Protein AF-A0A7C5KU93-F1 (afdb_monomer_lite)

Foldseek 3Di:
DDDPLDPDDDQWDWADDDPDPQKTWIGGNDPPRCCVVVDPFDWDADPPDDSVRTDTHGWPDKDDDDPTIMTHD

pLDDT: mean 89.51, std 12.18, range [40.28, 97.75]

Radius of gyration: 13.34 Å; chains: 1; bounding box: 27×27×41 Å

Structure (mmCIF, N/CA/C/O backbone):
data_AF-A0A7C5KU93-F1
#
_entry.id   AF-A0A7C5KU93-F1
#
loop_
_atom_site.group_PDB
_atom_site.id
_atom_site.type_symbol
_atom_site.label_atom_id
_atom_site.label_alt_id
_atom_site.label_comp_id
_atom_site.label_asym_id
_atom_site.label_entity_id
_atom_site.label_seq_id
_atom_site.pdbx_PDB_ins_code
_atom_site.Cartn_x
_atom_site.Cartn_y
_atom_site.Cartn_z
_atom_site.occupancy
_atom_site.B_iso_or_equiv
_atom_site.auth_seq_id
_atom_site.auth_comp_id
_atom_site.auth_asym_id
_atom_site.auth_atom_id
_atom_site.pdbx_PDB_model_num
ATOM 1 N N . MET A 1 1 ? 15.032 -17.307 -26.761 1.00 40.28 1 MET A N 1
ATOM 2 C CA . MET A 1 1 ? 14.387 -15.981 -26.644 1.00 40.28 1 MET A CA 1
ATOM 3 C C . MET A 1 1 ? 14.539 -15.556 -25.193 1.00 40.28 1 MET A C 1
ATOM 5 O O . MET A 1 1 ? 13.941 -16.202 -24.342 1.00 40.28 1 MET A O 1
ATOM 9 N N . SER A 1 2 ? 15.427 -14.605 -24.881 1.00 44.81 2 SER A N 1
ATOM 10 C CA . SER A 1 2 ? 15.587 -14.133 -23.499 1.00 44.81 2 SER A CA 1
ATOM 11 C C . SER A 1 2 ? 14.320 -13.388 -23.098 1.00 44.81 2 SER A C 1
ATOM 13 O O . SER A 1 2 ? 13.886 -12.476 -23.800 1.00 44.81 2 SER A O 1
ATOM 15 N N . LYS A 1 3 ? 13.694 -13.823 -22.010 1.00 51.09 3 LYS A N 1
ATOM 16 C CA . LYS A 1 3 ? 12.536 -13.154 -21.428 1.00 51.09 3 LYS A CA 1
ATOM 17 C C . LYS A 1 3 ? 13.042 -11.815 -20.892 1.00 51.09 3 LYS A C 1
ATOM 19 O O . LYS A 1 3 ? 13.911 -11.816 -20.030 1.00 51.09 3 LYS A O 1
ATOM 24 N N . SER A 1 4 ? 12.593 -10.705 -21.468 1.00 56.66 4 SER A N 1
ATOM 25 C CA . SER A 1 4 ? 12.880 -9.376 -20.930 1.00 56.66 4 SER A CA 1
ATOM 26 C C . SER A 1 4 ? 12.330 -9.321 -19.508 1.00 56.66 4 SER A C 1
ATOM 28 O O . SER A 1 4 ? 11.161 -9.668 -19.308 1.00 56.66 4 SER A O 1
ATOM 30 N N . ASP A 1 5 ? 13.148 -8.928 -18.536 1.00 64.06 5 ASP A N 1
ATOM 31 C CA . ASP A 1 5 ? 12.650 -8.691 -17.185 1.00 64.06 5 ASP A CA 1
ATOM 32 C C . ASP A 1 5 ? 11.573 -7.597 -17.254 1.00 64.06 5 ASP A C 1
ATOM 34 O O . ASP A 1 5 ? 11.788 -6.563 -17.899 1.00 64.06 5 ASP A O 1
ATOM 38 N N . PRO A 1 6 ? 10.374 -7.823 -16.688 1.00 66.94 6 PRO A N 1
ATOM 39 C CA . PRO A 1 6 ? 9.333 -6.810 -16.694 1.00 66.94 6 PRO A CA 1
ATOM 40 C C . PRO A 1 6 ? 9.829 -5.570 -15.946 1.00 66.94 6 PRO A C 1
ATOM 42 O O . PRO A 1 6 ? 10.139 -5.628 -14.759 1.00 66.94 6 PRO A O 1
ATOM 45 N N . ALA A 1 7 ? 9.893 -4.439 -16.652 1.00 79.31 7 ALA A N 1
ATOM 46 C CA . ALA A 1 7 ? 10.167 -3.144 -16.048 1.00 79.31 7 ALA A CA 1
ATOM 47 C C . ALA A 1 7 ? 8.945 -2.724 -15.219 1.00 79.31 7 ALA A C 1
ATOM 49 O O . ALA A 1 7 ? 7.965 -2.193 -15.747 1.00 79.31 7 ALA A O 1
ATOM 50 N N . TRP A 1 8 ? 8.974 -3.023 -13.923 1.00 86.00 8 TRP A N 1
ATOM 51 C CA . TRP A 1 8 ? 7.910 -2.657 -12.996 1.00 86.00 8 TRP A CA 1
ATOM 52 C C . TRP A 1 8 ? 7.956 -1.166 -12.657 1.00 86.00 8 TRP A C 1
ATOM 54 O O . TRP A 1 8 ? 9.025 -0.580 -12.490 1.00 86.00 8 TRP A O 1
ATOM 64 N N . ILE A 1 9 ? 6.779 -0.561 -12.493 1.00 89.94 9 ILE A N 1
ATOM 65 C CA . ILE A 1 9 ? 6.628 0.829 -12.054 1.00 89.94 9 ILE A CA 1
ATOM 66 C C . ILE A 1 9 ? 6.030 0.829 -10.650 1.00 89.94 9 ILE A C 1
ATOM 68 O O . ILE A 1 9 ? 4.987 0.226 -10.402 1.00 89.94 9 ILE A O 1
ATOM 72 N N . THR A 1 10 ? 6.676 1.534 -9.723 1.00 92.44 10 THR A N 1
ATOM 73 C CA . THR A 1 10 ? 6.145 1.716 -8.370 1.00 92.44 10 THR A CA 1
ATOM 74 C C . THR A 1 10 ? 4.995 2.720 -8.392 1.00 92.44 10 THR A C 1
ATOM 76 O O . THR A 1 10 ? 5.214 3.909 -8.606 1.00 92.44 10 THR A O 1
ATOM 79 N N . VAL A 1 11 ? 3.778 2.254 -8.110 1.00 95.31 11 VAL A N 1
ATOM 80 C CA . VAL A 1 11 ? 2.564 3.095 -8.055 1.00 95.31 11 VAL A CA 1
ATOM 81 C C . VAL A 1 11 ? 2.116 3.442 -6.631 1.00 95.31 11 VAL A C 1
ATOM 83 O O . VAL A 1 11 ? 1.171 4.205 -6.450 1.00 95.31 11 VAL A O 1
ATOM 86 N N . GLY A 1 12 ? 2.793 2.918 -5.606 1.00 95.75 12 GLY A N 1
ATOM 87 C CA . GLY A 1 12 ? 2.503 3.242 -4.213 1.00 95.75 12 GLY A CA 1
ATOM 88 C C . GLY A 1 12 ? 3.447 2.581 -3.213 1.00 95.75 12 GLY A C 1
ATOM 89 O O . GLY A 1 12 ? 4.393 1.883 -3.582 1.00 95.75 12 GLY A O 1
ATOM 90 N N . ARG A 1 13 ? 3.181 2.813 -1.925 1.00 96.12 13 ARG A N 1
ATOM 91 C CA . ARG A 1 13 ? 3.935 2.273 -0.786 1.00 96.12 13 ARG A CA 1
ATOM 92 C C . ARG A 1 13 ? 2.990 1.800 0.316 1.00 96.12 13 ARG A C 1
ATOM 94 O O . ARG A 1 13 ? 2.042 2.500 0.679 1.00 96.12 13 ARG A O 1
ATOM 101 N N . ILE A 1 14 ? 3.295 0.636 0.892 1.00 96.50 14 ILE A N 1
ATOM 102 C CA . ILE A 1 14 ? 2.655 0.163 2.123 1.00 96.50 14 ILE A CA 1
ATOM 103 C C . ILE A 1 14 ? 3.203 0.973 3.303 1.00 96.50 14 ILE A C 1
ATOM 105 O O . ILE A 1 14 ? 4.413 1.048 3.519 1.00 96.50 14 ILE A O 1
ATOM 109 N N . GLY A 1 15 ? 2.297 1.610 4.036 1.00 95.44 15 GLY A N 1
ATOM 110 C CA . GLY A 1 15 ? 2.580 2.424 5.210 1.00 95.44 15 GLY A CA 1
ATOM 111 C C . GLY A 1 15 ? 2.307 1.688 6.522 1.00 95.44 15 GLY A C 1
ATOM 112 O O . GLY A 1 15 ? 2.418 0.470 6.625 1.00 95.44 15 GLY A O 1
ATOM 113 N N . ALA A 1 16 ? 1.954 2.459 7.551 1.00 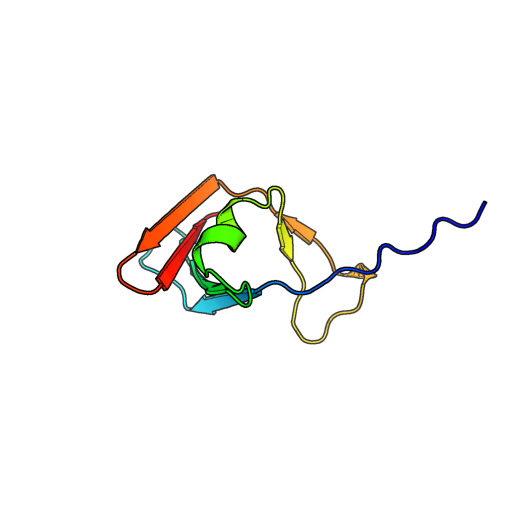96.06 16 ALA A N 1
ATOM 114 C CA . ALA A 1 16 ? 1.716 1.935 8.892 1.00 96.06 16 ALA A CA 1
ATOM 115 C C . ALA A 1 16 ? 0.502 0.979 8.959 1.00 96.06 16 ALA A C 1
ATOM 117 O O . ALA A 1 16 ? -0.447 1.136 8.177 1.00 96.06 16 ALA A O 1
ATOM 118 N N . PRO A 1 17 ? 0.476 0.056 9.940 1.00 97.19 17 PRO A N 1
ATOM 119 C CA . PRO A 1 17 ? -0.705 -0.744 10.246 1.00 97.19 17 PRO A CA 1
ATOM 120 C C . PRO A 1 17 ? -1.951 0.110 10.513 1.00 97.19 17 PRO A C 1
ATOM 122 O O . PRO A 1 17 ? -1.875 1.241 11.006 1.00 97.19 17 PRO A O 1
ATOM 125 N N . TYR A 1 18 ? -3.116 -0.452 10.207 1.00 96.25 18 TYR A N 1
ATOM 126 C CA . TYR A 1 18 ? -4.425 0.144 10.436 1.00 96.25 18 TYR A CA 1
ATOM 127 C C . TYR A 1 18 ? -5.309 -0.832 11.230 1.00 96.25 18 TYR A C 1
ATOM 129 O O . TYR A 1 18 ? -5.806 -1.830 10.717 1.00 96.25 18 TYR A O 1
ATOM 137 N N . GLY A 1 19 ? -5.514 -0.559 12.519 1.00 93.31 19 GLY A N 1
ATOM 138 C CA . GLY A 1 19 ? -6.244 -1.471 13.406 1.00 93.31 19 GLY A CA 1
ATOM 139 C C . GLY A 1 19 ? -5.491 -2.783 13.668 1.00 93.31 19 GLY A C 1
ATOM 140 O O . GLY A 1 19 ? -4.269 -2.832 13.589 1.00 93.31 19 GLY A O 1
ATOM 141 N N . VAL A 1 20 ? -6.228 -3.845 14.010 1.00 94.88 20 VAL A N 1
ATOM 142 C CA . VAL A 1 20 ? -5.659 -5.140 14.458 1.00 94.88 20 VAL A CA 1
ATOM 143 C C . VAL A 1 20 ? -5.985 -6.316 13.535 1.00 94.88 20 VAL A C 1
ATOM 145 O O . VAL A 1 20 ? -5.553 -7.436 13.775 1.00 94.88 20 VAL A O 1
ATOM 148 N N . LYS A 1 21 ? -6.758 -6.076 12.470 1.00 94.88 21 LYS A N 1
ATOM 149 C CA . LYS A 1 21 ? -7.243 -7.116 11.543 1.00 94.88 21 LYS A CA 1
ATOM 150 C C . LYS A 1 21 ? -6.368 -7.264 10.290 1.00 94.88 21 LYS A C 1
ATOM 152 O O . LYS A 1 21 ? -6.869 -7.653 9.242 1.00 94.88 21 LYS A O 1
ATOM 157 N N . GLY A 1 22 ? -5.092 -6.888 10.383 1.00 95.00 22 GLY A N 1
ATOM 158 C CA . GLY A 1 22 ? -4.135 -7.006 9.278 1.00 95.00 22 GLY A CA 1
ATOM 159 C C . GLY A 1 22 ? -4.263 -5.953 8.172 1.00 95.00 22 GLY A C 1
ATOM 160 O O . GLY A 1 22 ? -3.673 -6.127 7.114 1.00 95.00 22 GLY A O 1
ATOM 161 N N . TRP A 1 23 ? -5.005 -4.863 8.386 1.00 97.62 23 TRP A N 1
ATOM 162 C CA . TRP A 1 23 ? -5.057 -3.774 7.409 1.00 97.62 23 TRP A CA 1
ATOM 163 C C . TRP A 1 23 ? -3.813 -2.895 7.503 1.00 97.62 23 TRP A C 1
ATOM 165 O O . TRP A 1 23 ? -3.244 -2.702 8.580 1.00 97.62 23 TRP A O 1
ATOM 175 N N . VAL A 1 24 ? -3.446 -2.284 6.384 1.00 97.56 24 VAL A N 1
ATOM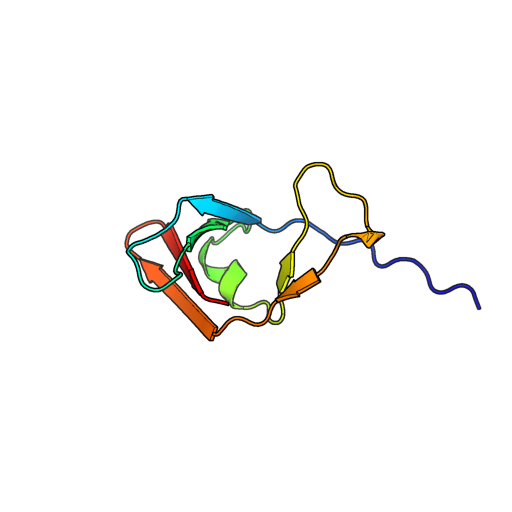 176 C CA . VAL A 1 24 ? -2.352 -1.316 6.281 1.00 97.56 24 VAL A CA 1
ATOM 177 C C . VAL A 1 24 ? -2.814 -0.068 5.543 1.00 97.56 24 VAL A C 1
ATOM 179 O O . VAL A 1 24 ? -3.688 -0.127 4.676 1.00 97.56 24 VAL A O 1
ATOM 182 N N . LYS A 1 25 ? -2.231 1.083 5.885 1.00 97.62 25 LYS A N 1
ATOM 183 C CA . LYS A 1 25 ? -2.411 2.317 5.112 1.00 97.62 25 LYS A CA 1
ATOM 184 C C . LYS A 1 25 ? -1.607 2.233 3.823 1.00 97.62 25 LYS A C 1
ATOM 186 O O . LYS A 1 25 ? -0.459 1.800 3.850 1.00 97.62 25 LYS A O 1
ATOM 191 N N . ILE A 1 26 ? -2.174 2.718 2.727 1.00 97.75 26 ILE A N 1
ATOM 192 C CA . ILE A 1 26 ? -1.510 2.785 1.427 1.00 97.75 26 ILE A CA 1
ATOM 193 C C . ILE A 1 26 ? -1.280 4.245 1.056 1.00 97.75 26 ILE A C 1
ATOM 195 O O . ILE A 1 26 ? -2.209 5.056 1.052 1.00 97.75 26 ILE A O 1
ATOM 199 N N . GLN A 1 27 ? -0.031 4.572 0.735 1.00 97.00 27 GLN A N 1
ATOM 200 C CA . GLN A 1 27 ? 0.324 5.828 0.090 1.00 97.00 27 GLN A CA 1
ATOM 201 C C . GLN A 1 27 ? 0.335 5.594 -1.420 1.00 97.00 27 GLN A C 1
ATOM 203 O O . GLN A 1 27 ? 1.214 4.898 -1.925 1.00 97.00 27 GLN A O 1
ATOM 208 N N . SER A 1 28 ? -0.653 6.144 -2.126 1.00 96.31 28 SER A N 1
ATOM 209 C CA . SER A 1 28 ? -0.712 6.054 -3.586 1.00 96.31 28 SER A CA 1
ATOM 210 C C . SER A 1 28 ? 0.130 7.145 -4.245 1.00 96.31 28 SER A C 1
ATOM 212 O O . SER A 1 28 ? 0.165 8.278 -3.760 1.00 96.31 28 SER A O 1
ATOM 214 N N . TYR A 1 29 ? 0.783 6.796 -5.350 1.00 96.50 29 TYR A N 1
ATOM 215 C CA . TYR A 1 29 ? 1.485 7.717 -6.247 1.00 96.50 29 TYR A CA 1
ATOM 216 C C . TYR A 1 29 ? 0.743 7.919 -7.574 1.00 96.50 29 TYR A C 1
ATOM 218 O O . TYR A 1 29 ? 1.258 8.581 -8.472 1.00 96.50 29 TYR A O 1
ATOM 226 N N . THR A 1 30 ? -0.456 7.350 -7.716 1.00 96.06 30 THR A N 1
ATOM 227 C CA . THR A 1 30 ? -1.331 7.622 -8.858 1.00 96.06 30 THR A CA 1
ATOM 228 C C . THR A 1 30 ? -1.862 9.056 -8.792 1.00 96.06 30 THR A C 1
ATOM 230 O O . THR A 1 30 ? -2.013 9.621 -7.710 1.00 96.06 30 THR A O 1
ATOM 233 N N . GLU A 1 31 ? -2.182 9.638 -9.951 1.00 95.31 31 GLU A N 1
ATOM 234 C CA . GLU A 1 31 ? -2.749 10.994 -10.045 1.00 95.31 31 GLU A CA 1
ATOM 235 C C . GLU A 1 31 ? -4.037 11.134 -9.220 1.00 95.31 31 GLU A C 1
ATOM 237 O O . GLU A 1 31 ? -4.178 12.053 -8.413 1.00 95.31 31 GLU A O 1
ATOM 242 N N . ILE A 1 32 ? -4.951 10.172 -9.373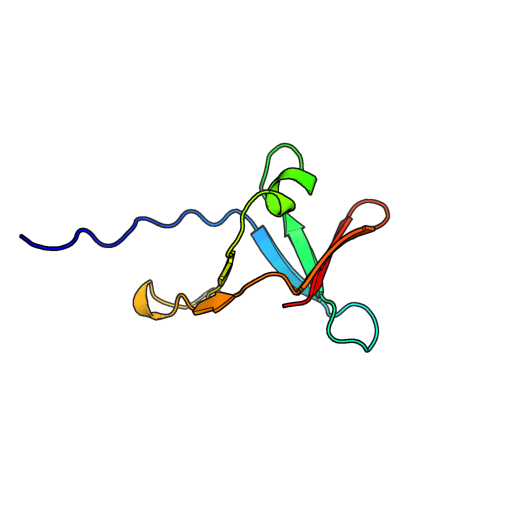 1.00 95.00 32 ILE A N 1
ATOM 243 C CA . ILE A 1 32 ? -6.111 10.004 -8.498 1.00 95.00 32 ILE A CA 1
ATOM 244 C C . ILE A 1 32 ? -5.777 8.864 -7.532 1.00 95.00 32 ILE A C 1
ATOM 246 O O . ILE A 1 32 ? -5.685 7.720 -7.990 1.00 95.00 32 ILE A O 1
ATOM 250 N N . PRO A 1 33 ? -5.604 9.113 -6.217 1.00 94.81 33 PRO A N 1
ATOM 251 C CA . PRO A 1 33 ? -5.100 8.108 -5.283 1.00 94.81 33 PRO A CA 1
ATOM 252 C C . PRO A 1 33 ? -5.865 6.784 -5.308 1.00 94.81 33 PRO A C 1
ATOM 254 O O . PRO A 1 33 ? -5.243 5.728 -5.240 1.00 94.81 33 PRO A O 1
ATOM 257 N N . SER A 1 34 ? -7.197 6.827 -5.429 1.00 95.25 34 SER A N 1
ATOM 258 C CA . SER A 1 34 ? -8.061 5.639 -5.431 1.00 95.25 34 SER A CA 1
ATOM 259 C C . SER A 1 34 ? -7.818 4.693 -6.602 1.00 95.25 34 SER A C 1
ATOM 261 O O . SER A 1 34 ? -8.085 3.508 -6.450 1.00 95.25 34 SER A O 1
ATOM 263 N N . ASN A 1 35 ? -7.270 5.175 -7.722 1.00 96.31 35 ASN A N 1
ATOM 264 C CA . ASN A 1 35 ? -7.036 4.349 -8.911 1.00 96.31 35 ASN A CA 1
ATOM 265 C C . ASN A 1 35 ? -5.998 3.248 -8.665 1.00 96.31 35 ASN A C 1
ATOM 267 O O . ASN A 1 35 ? -5.932 2.283 -9.416 1.00 96.31 35 ASN A O 1
ATOM 271 N N . ILE A 1 36 ? -5.198 3.337 -7.594 1.00 96.69 36 ILE A N 1
ATOM 272 C CA . ILE A 1 36 ? -4.315 2.228 -7.209 1.00 96.69 36 ILE A CA 1
ATOM 273 C C . ILE A 1 36 ? -5.093 0.933 -6.911 1.00 96.69 36 ILE A C 1
ATOM 275 O O . ILE A 1 36 ? -4.539 -0.158 -7.015 1.00 96.69 36 ILE A O 1
ATOM 279 N N . LEU A 1 37 ? -6.375 1.048 -6.546 1.00 95.62 37 LEU A N 1
ATOM 280 C CA . LEU A 1 37 ? -7.255 -0.083 -6.252 1.00 95.62 37 LEU A CA 1
ATOM 281 C C . LEU A 1 37 ? -7.723 -0.827 -7.511 1.00 95.62 37 LEU A C 1
ATOM 283 O O . LEU A 1 37 ? -8.210 -1.946 -7.387 1.00 95.62 37 LEU A O 1
ATOM 287 N N . ASP A 1 38 ? -7.552 -0.239 -8.698 1.00 95.44 38 ASP A N 1
ATOM 288 C CA . ASP A 1 38 ? -7.931 -0.860 -9.973 1.00 95.44 38 ASP A CA 1
ATOM 289 C C . ASP A 1 38 ? -6.894 -1.896 -10.450 1.00 95.44 38 ASP A C 1
ATOM 291 O O . ASP A 1 38 ? -7.160 -2.681 -11.361 1.00 95.44 38 ASP A O 1
ATOM 295 N N . TYR A 1 39 ? -5.705 -1.917 -9.839 1.00 93.81 39 TYR A N 1
ATOM 296 C CA . TYR A 1 39 ? -4.668 -2.904 -10.126 1.00 93.81 39 TYR A CA 1
ATOM 297 C C . TYR A 1 39 ? -4.850 -4.143 -9.236 1.00 93.81 39 TYR A C 1
ATOM 299 O O . TYR A 1 39 ? -4.749 -4.046 -8.018 1.00 93.81 39 TYR A O 1
ATOM 307 N N . ASP A 1 40 ? -5.046 -5.321 -9.833 1.00 90.31 40 ASP A N 1
ATOM 308 C CA . ASP A 1 40 ? -4.978 -6.627 -9.160 1.00 90.31 40 ASP A CA 1
ATOM 309 C C . ASP A 1 40 ? -4.327 -7.649 -10.110 1.00 90.31 40 ASP A C 1
ATOM 311 O O . ASP A 1 40 ? -4.705 -7.724 -11.284 1.00 90.31 40 ASP A O 1
ATOM 315 N N . PRO A 1 41 ? -3.340 -8.444 -9.662 1.00 93.25 41 PRO A N 1
ATOM 316 C CA . PRO A 1 41 ? -2.720 -8.454 -8.335 1.00 93.25 41 PRO A CA 1
ATOM 317 C C . PRO A 1 41 ? -1.700 -7.319 -8.154 1.00 93.25 41 PRO A C 1
ATOM 319 O O . PRO A 1 41 ? -1.142 -6.805 -9.125 1.00 93.25 41 PRO A O 1
ATOM 322 N N . TRP A 1 42 ? -1.376 -6.987 -6.905 1.00 94.75 42 TRP A N 1
ATOM 323 C CA . TRP A 1 42 ? -0.217 -6.144 -6.610 1.00 94.75 42 TRP A CA 1
ATOM 324 C C . TRP A 1 42 ? 1.062 -6.974 -6.629 1.00 94.75 42 TRP A C 1
ATOM 326 O O . TRP A 1 42 ? 1.081 -8.152 -6.273 1.00 94.75 42 TRP A O 1
ATOM 336 N N . TYR A 1 43 ? 2.154 -6.336 -7.028 1.00 94.31 43 TYR A N 1
ATOM 337 C CA . TYR A 1 43 ? 3.501 -6.849 -6.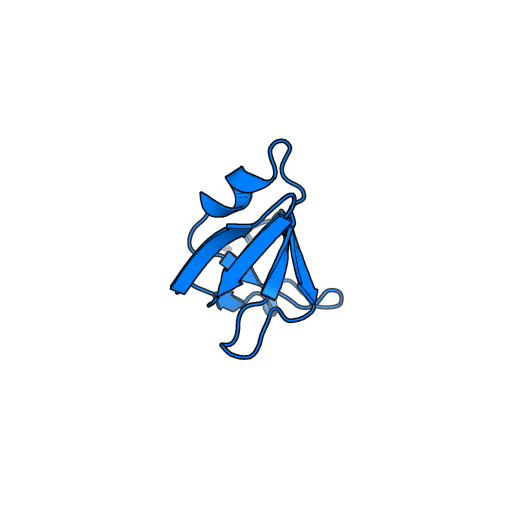827 1.00 94.31 43 TYR A CA 1
ATOM 338 C C . TYR A 1 43 ? 4.147 -5.976 -5.761 1.00 94.31 43 TYR A C 1
ATOM 340 O O . TYR A 1 43 ? 4.093 -4.751 -5.844 1.00 94.31 43 TYR A O 1
ATOM 348 N N . LEU A 1 44 ? 4.707 -6.598 -4.730 1.00 93.88 44 LEU A N 1
ATOM 349 C CA . LEU A 1 44 ? 5.295 -5.925 -3.579 1.00 93.88 44 LEU A CA 1
ATOM 350 C C . LEU A 1 44 ? 6.769 -6.286 -3.471 1.00 93.88 44 LEU A C 1
ATOM 352 O O . LEU A 1 44 ? 7.131 -7.448 -3.624 1.00 93.88 44 LEU A O 1
ATOM 356 N N . ARG A 1 45 ? 7.608 -5.308 -3.141 1.00 92.75 45 ARG A N 1
ATOM 357 C CA . ARG A 1 45 ? 9.003 -5.542 -2.764 1.00 92.75 45 ARG A CA 1
ATOM 358 C C . ARG A 1 45 ? 9.429 -4.588 -1.645 1.00 92.75 45 ARG A C 1
ATOM 360 O O . ARG A 1 45 ? 8.875 -3.488 -1.545 1.00 92.75 45 ARG A O 1
ATOM 367 N N . PRO A 1 46 ? 10.421 -4.954 -0.820 1.00 90.25 46 PRO A N 1
ATOM 368 C CA . PRO A 1 46 ? 11.076 -4.005 0.072 1.00 90.25 46 PRO A CA 1
ATOM 369 C C . PRO A 1 46 ? 11.787 -2.881 -0.702 1.00 90.25 46 PRO A C 1
ATOM 371 O O . PRO A 1 46 ? 12.258 -3.068 -1.819 1.00 90.25 46 PRO A O 1
ATOM 374 N N . GLU A 1 47 ? 11.927 -1.711 -0.077 1.00 83.31 47 GLU A N 1
ATOM 375 C CA . GLU A 1 47 ? 12.508 -0.502 -0.695 1.00 83.31 47 GLU A CA 1
ATOM 376 C C . GLU A 1 47 ? 13.956 -0.690 -1.191 1.00 83.31 47 GLU A C 1
ATOM 378 O O . GLU A 1 47 ? 14.352 -0.087 -2.183 1.00 83.31 47 GLU A O 1
ATOM 383 N N . LYS A 1 48 ? 14.738 -1.555 -0.534 1.00 83.25 48 LYS A N 1
ATOM 384 C CA . LYS A 1 48 ? 16.142 -1.850 -0.886 1.00 83.25 48 LYS A CA 1
ATOM 385 C C . LYS A 1 48 ? 16.323 -3.156 -1.671 1.00 83.25 48 LYS A C 1
ATOM 387 O O . LYS A 1 48 ? 17.423 -3.698 -1.696 1.00 83.25 48 LYS A O 1
ATOM 392 N N . ALA A 1 49 ? 15.251 -3.687 -2.243 1.00 80.44 49 ALA A N 1
ATOM 393 C CA . ALA A 1 49 ? 15.252 -4.994 -2.880 1.00 80.44 49 ALA A CA 1
ATOM 394 C C . ALA A 1 49 ? 15.534 -4.910 -4.387 1.00 80.44 49 ALA A C 1
ATOM 396 O O . ALA A 1 49 ? 15.362 -3.860 -5.010 1.00 80.44 49 ALA A O 1
ATOM 397 N N . THR A 1 50 ? 15.950 -6.022 -4.976 1.00 78.62 50 THR A N 1
ATOM 398 C CA . THR A 1 50 ? 16.141 -6.177 -6.422 1.00 78.62 50 THR A CA 1
ATOM 399 C C . THR A 1 50 ? 14.839 -6.607 -7.098 1.00 78.62 50 THR A C 1
ATOM 401 O O . THR A 1 50 ? 13.852 -6.918 -6.430 1.00 78.62 50 THR A O 1
ATOM 404 N N . ASP A 1 51 ? 14.815 -6.661 -8.430 1.00 72.88 51 ASP A N 1
ATOM 405 C CA . ASP A 1 51 ? 13.640 -7.1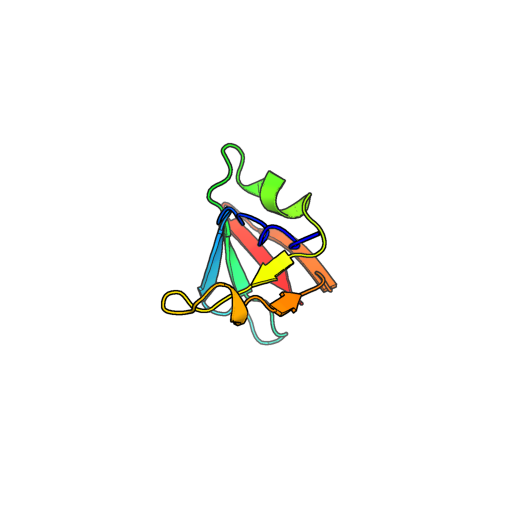56 -9.158 1.00 72.88 51 ASP A CA 1
ATOM 406 C C . ASP A 1 51 ? 13.362 -8.653 -8.926 1.00 72.88 51 ASP A C 1
ATOM 408 O O . ASP A 1 51 ? 12.265 -9.134 -9.200 1.00 72.88 51 ASP A O 1
ATOM 412 N N . ALA A 1 52 ? 14.306 -9.402 -8.352 1.00 77.19 52 ALA A N 1
ATOM 413 C CA . ALA A 1 52 ? 14.061 -10.783 -7.942 1.00 77.19 52 ALA A CA 1
ATOM 414 C C . ALA A 1 52 ? 13.140 -10.892 -6.708 1.00 77.19 52 ALA A C 1
ATOM 416 O O . ALA A 1 52 ? 12.598 -11.962 -6.444 1.00 77.19 52 ALA A O 1
ATOM 417 N N . ASP A 1 53 ? 12.941 -9.797 -5.967 1.00 84.31 53 ASP A N 1
ATOM 418 C CA . ASP A 1 53 ? 12.234 -9.789 -4.683 1.00 84.31 53 ASP A CA 1
ATOM 419 C C . ASP A 1 53 ? 10.746 -9.415 -4.800 1.00 84.31 53 ASP A C 1
ATOM 421 O O . ASP A 1 53 ? 10.052 -9.284 -3.787 1.00 84.31 53 ASP A O 1
ATOM 425 N N . TRP A 1 54 ? 10.236 -9.215 -6.022 1.00 88.69 54 TRP A N 1
ATOM 426 C CA . TRP A 1 54 ? 8.819 -8.932 -6.241 1.00 88.69 54 TRP A CA 1
ATOM 427 C C . TRP A 1 54 ? 7.959 -10.144 -5.868 1.00 88.69 54 TRP A C 1
ATOM 429 O O . TRP A 1 54 ? 7.970 -11.181 -6.529 1.00 88.69 54 TRP A O 1
ATOM 439 N N . CYS A 1 55 ? 7.144 -9.981 -4.832 1.00 91.12 55 CYS A N 1
ATOM 440 C CA . CYS A 1 55 ? 6.155 -10.955 -4.404 1.00 91.12 55 CYS A CA 1
ATOM 441 C C . CYS A 1 55 ? 4.764 -10.536 -4.883 1.00 91.12 55 CYS A C 1
ATOM 443 O O . CYS A 1 55 ? 4.337 -9.398 -4.682 1.00 91.12 55 CYS A O 1
ATOM 445 N N . LYS A 1 56 ? 4.041 -11.465 -5.510 1.00 93.69 56 LYS A N 1
ATOM 446 C CA . LYS A 1 56 ? 2.653 -11.253 -5.923 1.00 93.69 56 LYS A CA 1
ATOM 447 C C . LYS A 1 56 ? 1.739 -11.313 -4.695 1.00 93.69 56 LYS A C 1
ATOM 449 O O . LYS A 1 56 ? 1.674 -12.344 -4.032 1.00 93.69 56 LYS A O 1
ATOM 454 N N . ALA A 1 57 ? 1.003 -10.239 -4.443 1.00 94.06 57 ALA A N 1
ATOM 455 C CA . ALA A 1 57 ? 0.014 -10.118 -3.381 1.00 94.06 57 ALA A CA 1
ATOM 456 C C . ALA A 1 57 ? -1.358 -9.816 -3.992 1.00 94.06 57 ALA A C 1
ATOM 458 O O . ALA A 1 57 ? -1.524 -8.850 -4.737 1.00 94.06 57 ALA A O 1
ATOM 459 N N . ARG A 1 58 ? -2.346 -10.661 -3.699 1.00 94.38 58 ARG A N 1
ATOM 460 C CA . ARG A 1 58 ? -3.733 -10.410 -4.091 1.00 94.38 58 ARG A CA 1
ATOM 461 C C . ARG A 1 58 ? -4.392 -9.560 -3.016 1.00 94.38 58 ARG A C 1
ATOM 463 O O . ARG A 1 58 ? -4.118 -9.767 -1.842 1.00 94.38 58 ARG A O 1
ATOM 470 N N . LEU A 1 59 ? -5.234 -8.612 -3.405 1.00 93.19 59 LEU A N 1
ATOM 471 C CA . LEU A 1 59 ? -6.016 -7.865 -2.428 1.00 93.19 59 LEU A CA 1
ATOM 472 C C . LEU A 1 59 ? -7.163 -8.742 -1.905 1.00 93.19 59 LEU A C 1
ATOM 474 O O . LEU A 1 59 ? -7.988 -9.213 -2.686 1.00 93.19 59 LEU A O 1
ATOM 478 N N . ASP A 1 60 ? -7.216 -8.931 -0.587 1.00 95.12 60 ASP A N 1
ATOM 479 C CA . ASP A 1 60 ? -8.368 -9.508 0.113 1.00 95.12 60 ASP A CA 1
ATOM 480 C C . ASP A 1 60 ? -9.508 -8.486 0.151 1.00 95.12 60 ASP A C 1
ATOM 482 O O . ASP A 1 60 ? -10.638 -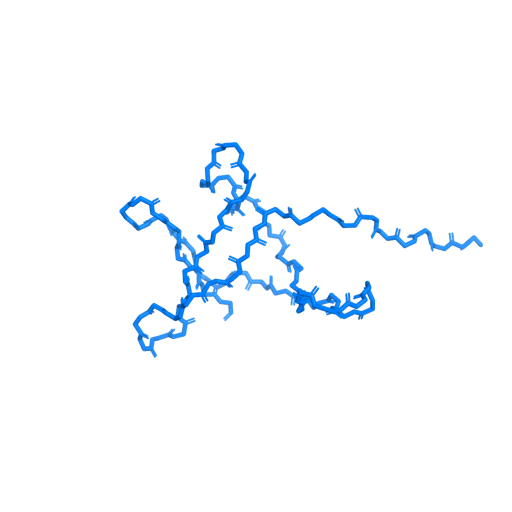8.752 -0.253 1.00 95.12 60 ASP A O 1
ATOM 486 N N . GLU A 1 61 ? -9.194 -7.289 0.652 1.00 95.38 61 GLU A N 1
ATOM 487 C CA . GLU A 1 61 ? -10.115 -6.164 0.758 1.00 95.38 61 GLU A CA 1
ATOM 488 C C . GLU A 1 61 ? -9.339 -4.850 0.632 1.00 95.38 61 GLU A C 1
ATOM 490 O O . GLU A 1 61 ? -8.252 -4.694 1.192 1.00 95.38 61 GLU A O 1
ATOM 495 N N . ALA A 1 62 ? -9.912 -3.858 -0.047 1.00 95.81 62 ALA A N 1
ATOM 496 C CA . ALA A 1 62 ? -9.344 -2.519 -0.096 1.00 95.81 62 ALA A CA 1
ATOM 497 C C . ALA A 1 62 ? -10.431 -1.456 -0.224 1.00 95.81 62 ALA A C 1
ATOM 499 O O . ALA A 1 62 ? -11.471 -1.681 -0.843 1.00 95.81 62 ALA A O 1
ATOM 500 N N . ARG A 1 63 ? -10.206 -0.289 0.385 1.00 95.25 63 ARG A N 1
ATOM 501 C CA . ARG A 1 63 ? -11.148 0.832 0.307 1.00 95.25 63 ARG A CA 1
ATOM 502 C C . ARG A 1 63 ? -10.501 2.173 0.603 1.00 95.25 63 ARG A C 1
ATOM 504 O O . ARG A 1 63 ? -9.501 2.272 1.318 1.00 95.25 63 ARG A O 1
ATOM 511 N N . VAL A 1 64 ? -11.159 3.223 0.127 1.00 95.69 64 VAL A N 1
ATOM 512 C CA . VAL A 1 64 ? -10.897 4.593 0.567 1.00 95.69 64 VAL A CA 1
ATOM 513 C C . VAL A 1 64 ? -11.403 4.763 2.004 1.00 95.69 64 VAL A C 1
ATOM 515 O O . VAL A 1 64 ? -12.514 4.353 2.344 1.00 95.69 64 VAL A O 1
ATOM 518 N N . HIS A 1 65 ? -10.583 5.365 2.863 1.00 92.62 65 HIS A N 1
ATOM 519 C CA . HIS A 1 65 ? -10.934 5.710 4.236 1.00 92.62 65 HIS A CA 1
ATOM 520 C C . HIS A 1 65 ? -10.492 7.143 4.556 1.00 92.62 65 HIS A C 1
ATOM 522 O O . HIS A 1 65 ? -9.303 7.437 4.718 1.00 92.62 65 HIS A O 1
ATOM 528 N N . GLY A 1 66 ? -11.466 8.053 4.647 1.00 88.81 66 GLY A N 1
ATOM 529 C CA . GLY A 1 66 ? -11.204 9.484 4.779 1.00 88.81 66 GLY A CA 1
ATOM 530 C C . GLY A 1 66 ? -10.459 10.013 3.553 1.00 88.81 66 GLY A C 1
ATOM 531 O O . GLY A 1 66 ? -10.943 9.891 2.434 1.00 88.81 66 GLY A O 1
ATOM 532 N N . LYS A 1 67 ? -9.270 10.583 3.769 1.00 86.06 67 LYS A N 1
ATOM 533 C CA . LYS A 1 67 ? -8.391 11.087 2.697 1.00 86.06 67 LYS A CA 1
ATOM 534 C C . LYS A 1 67 ? -7.331 10.072 2.241 1.00 86.06 67 LYS A C 1
ATOM 536 O O . LYS A 1 67 ? -6.444 10.434 1.477 1.00 86.06 67 LYS A O 1
ATOM 541 N N . GLY A 1 68 ? -7.365 8.844 2.759 1.00 92.06 68 GLY A N 1
ATOM 542 C CA . GLY A 1 68 ? -6.362 7.815 2.483 1.00 92.06 68 GLY A CA 1
ATOM 543 C C . GLY A 1 68 ? -6.972 6.513 1.984 1.00 92.06 68 GLY A C 1
ATOM 544 O O . GLY A 1 68 ? -8.185 6.392 1.821 1.00 92.06 68 GLY A O 1
ATOM 545 N N . ILE A 1 69 ? -6.112 5.524 1.766 1.00 97.19 69 ILE A N 1
ATOM 546 C CA . ILE A 1 69 ? -6.493 4.184 1.318 1.00 97.19 69 ILE A CA 1
ATOM 547 C C . ILE A 1 69 ? -6.021 3.179 2.356 1.00 97.19 69 ILE A C 1
ATOM 549 O O . ILE A 1 69 ? -4.937 3.325 2.925 1.00 97.19 69 ILE A O 1
ATOM 553 N N . VAL A 1 70 ? -6.846 2.168 2.609 1.00 97.31 70 VAL A N 1
ATOM 554 C CA . VAL A 1 70 ? -6.485 1.015 3.430 1.00 97.31 70 VAL A CA 1
ATOM 555 C C . VAL A 1 70 ? -6.694 -0.262 2.628 1.00 97.31 70 VAL A C 1
ATOM 557 O O . VAL A 1 70 ? -7.676 -0.378 1.894 1.00 97.31 70 VAL A O 1
ATOM 560 N N . ALA A 1 71 ? -5.768 -1.203 2.774 1.00 97.31 71 ALA A N 1
ATOM 561 C CA . ALA A 1 71 ? -5.796 -2.487 2.088 1.00 97.31 71 ALA A CA 1
ATOM 562 C C . ALA A 1 71 ? -5.439 -3.630 3.041 1.00 97.31 71 ALA A C 1
ATOM 564 O O . ALA A 1 71 ? -4.763 -3.424 4.055 1.00 97.31 71 ALA A O 1
ATOM 565 N N . LYS A 1 72 ? -5.899 -4.823 2.685 1.00 96.38 72 LYS A N 1
ATOM 566 C CA . LYS A 1 72 ? -5.596 -6.115 3.288 1.00 96.38 72 LYS A CA 1
ATOM 567 C C . LYS A 1 72 ? -5.279 -7.092 2.151 1.00 96.38 72 LYS A C 1
ATOM 569 O O . LYS A 1 72 ? -5.931 -7.033 1.108 1.00 96.38 72 LYS A O 1
ATOM 574 N N . PHE A 1 73 ? -4.287 -7.948 2.362 1.00 91.44 73 PHE A N 1
ATOM 575 C CA . PHE A 1 73 ? -3.794 -8.959 1.422 1.00 91.44 73 PHE A CA 1
ATOM 576 C C . PHE A 1 73 ? -3.788 -10.332 2.089 1.00 91.44 73 PHE A C 1
ATOM 578 O O . PHE A 1 73 ? -3.814 -10.345 3.347 1.00 91.44 73 PHE A O 1
#

Secondary structure (DSSP, 8-state):
---PPP-----EEEEEEETTTTEEEEEE-SSSGGGGGG--SEEE--TT--GGG-EEE--SEEEEETTEEEEE-

Sequence (73 aa):
MSKSDPAWITVGRIGAPYGVKGWVKIQSYTEIPSNILDYDPWYLRPEKATDADWCKARLDEARVHGKGIVAKF